Protein AF-A0A5F8HH20-F1 (afdb_monomer)

pLDDT: mean 70.99, std 17.21, range [34.59, 93.94]

Foldseek 3Di:
DDDDDDDDDDDDDDPPPPPDDPQPDDDDDVVLVVLLVVLCVVADCAEPCNVVSLVSSQVSSCVSVVHHHDSVNVVVVCVVVDVRVVVNVPDDDPDPPDDDPDDDDVVVVVVVVVLVVVCVVCVPPDDCVSCVVVVHHRPPDDDDDDDPPDD

Sequence (151 aa):
SPGSGAGGGGGSGPNELTPGPPEEVVVWSPEVEVCLFHAMLGHKPVGVNWHFHMICIRDKFSQNIGRQISSKVIWDHLSTMYDIQALHESEILPFPNSEKNFILPEEIIQEHINLLINAYQMPNKLGPGFFLSLGLIPNTGRDRLLYIKNH

Mean predicted aligned error: 19.06 Å

Solvent-accessible surface area (backbone atoms only — not comparable to full-atom values): 9985 Å² total; per-residue (Å²): 140,90,81,88,87,88,84,82,86,87,81,79,82,77,87,75,70,72,77,64,78,76,76,78,79,77,76,85,43,74,70,52,49,50,44,44,53,62,30,38,63,95,47,54,81,46,49,98,55,19,70,60,33,41,52,54,28,33,55,46,29,20,59,74,72,73,46,92,59,60,60,62,64,54,50,57,54,47,54,76,78,38,68,57,66,64,52,36,72,67,50,80,66,96,56,90,82,70,91,66,83,88,72,80,58,64,69,62,52,51,53,53,51,50,51,51,51,52,47,70,76,39,67,89,78,57,58,75,68,60,35,56,77,70,73,43,82,78,81,79,87,73,84,82,85,82,73,88,73,86,124

Secondary structure (DSSP, 8-state):
--------------------S--------HHHHHHHHHHHTT--SSSTTHHHHHHHHHHHHHHHHTS---HHHHHHHHHHHS-HHHHHHT---SS----------HHHHHHHHHHHHHHHH-TTTS-HHHHHHTTPPP-----S-------

Organism: Monodelphis domestica (NCBI:txid13616)

Radius of gyration: 28.43 Å; Cα contacts (8 Å, |Δi|>4): 57; chains: 1; bounding box: 74×50×67 Å

Structure (mmCIF, N/CA/C/O backbone):
data_AF-A0A5F8HH20-F1
#
_entry.id   AF-A0A5F8HH20-F1
#
loop_
_atom_site.group_PDB
_atom_site.id
_atom_site.type_symbol
_atom_site.label_atom_id
_atom_site.label_alt_id
_atom_site.label_comp_id
_atom_site.label_asym_id
_atom_site.label_entity_id
_atom_site.label_seq_id
_atom_site.pdbx_PDB_ins_code
_atom_site.Cartn_x
_atom_site.Cartn_y
_atom_site.Cartn_z
_atom_site.occupancy
_atom_site.B_iso_or_equiv
_atom_site.auth_seq_id
_atom_site.auth_comp_id
_atom_site.auth_asym_id
_atom_site.auth_atom_id
_atom_site.pdbx_PDB_model_num
ATOM 1 N N . SER A 1 1 ? 45.994 -29.743 47.362 1.00 40.72 1 SER A N 1
ATOM 2 C CA . SER A 1 1 ? 45.931 -30.330 46.009 1.00 40.72 1 SER A CA 1
ATOM 3 C C . SER A 1 1 ? 44.603 -31.044 45.797 1.00 40.72 1 SER A C 1
ATOM 5 O O . SER A 1 1 ? 44.004 -31.424 46.795 1.00 40.72 1 SER A O 1
ATOM 7 N N . PRO A 1 2 ? 44.113 -31.112 44.546 1.00 56.09 2 PRO A N 1
ATOM 8 C CA . PRO A 1 2 ? 42.708 -30.896 44.180 1.00 56.09 2 PRO A CA 1
ATOM 9 C C . PRO A 1 2 ? 41.971 -32.171 43.727 1.00 56.09 2 PRO A C 1
ATOM 11 O O . PRO A 1 2 ? 42.576 -33.228 43.588 1.00 56.09 2 PRO A O 1
ATOM 14 N N . GLY A 1 3 ? 40.680 -32.027 43.423 1.00 37.06 3 GLY A N 1
ATOM 15 C CA . GLY A 1 3 ? 39.885 -32.963 42.616 1.00 37.06 3 GLY A CA 1
ATOM 16 C C . GLY A 1 3 ? 38.408 -32.565 42.686 1.00 37.06 3 GLY A C 1
ATOM 17 O O . GLY A 1 3 ? 37.740 -32.897 43.652 1.00 37.06 3 GLY A O 1
ATOM 18 N N . SER A 1 4 ? 37.921 -31.630 41.867 1.00 49.84 4 SER A N 1
ATOM 19 C CA . SER A 1 4 ? 37.478 -31.820 40.473 1.00 49.84 4 SER A CA 1
ATOM 20 C C . SER A 1 4 ? 36.507 -32.990 40.299 1.00 49.84 4 SER A C 1
ATOM 22 O O . SER A 1 4 ? 36.919 -34.138 40.190 1.00 49.84 4 SER A O 1
ATOM 24 N N . GLY A 1 5 ? 35.221 -32.657 40.191 1.00 38.06 5 GLY A N 1
ATOM 25 C CA . GLY A 1 5 ? 34.171 -33.520 39.662 1.00 38.06 5 GLY A CA 1
ATOM 26 C C . GLY A 1 5 ? 33.155 -32.646 38.934 1.00 38.06 5 GLY A C 1
ATOM 27 O O . GLY A 1 5 ? 32.319 -32.014 39.569 1.00 38.06 5 GLY A O 1
ATOM 28 N N . ALA A 1 6 ? 33.299 -32.554 37.612 1.00 46.94 6 ALA A N 1
ATOM 29 C CA . ALA A 1 6 ? 32.404 -31.841 36.711 1.00 46.94 6 ALA A CA 1
ATOM 30 C C . ALA A 1 6 ? 31.479 -32.834 35.990 1.00 46.94 6 ALA A C 1
ATOM 32 O O . ALA A 1 6 ? 31.921 -33.896 35.558 1.00 46.94 6 ALA A O 1
ATOM 33 N N . GLY A 1 7 ? 30.219 -32.441 35.823 1.00 37.06 7 GLY A N 1
ATOM 34 C CA . GLY A 1 7 ? 29.199 -33.056 34.967 1.00 37.06 7 GLY A CA 1
AT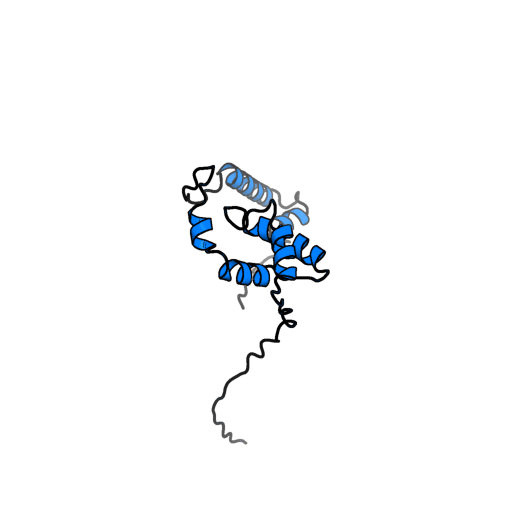OM 35 C C . GLY A 1 7 ? 27.879 -32.325 35.232 1.00 37.06 7 GLY A C 1
ATOM 36 O O . GLY A 1 7 ? 27.582 -32.046 36.385 1.00 37.06 7 GLY A O 1
ATOM 37 N N . GLY A 1 8 ? 27.055 -31.899 34.280 1.00 36.94 8 GLY A N 1
ATOM 38 C CA . GLY A 1 8 ? 26.988 -32.080 32.834 1.00 36.94 8 GLY A CA 1
ATOM 39 C C . GLY A 1 8 ? 25.498 -32.034 32.447 1.00 36.94 8 GLY A C 1
ATOM 40 O O . GLY A 1 8 ? 24.700 -32.702 33.095 1.00 36.94 8 GLY A O 1
ATOM 41 N N . GLY A 1 9 ? 25.138 -31.269 31.408 1.00 34.59 9 GLY A N 1
ATOM 42 C CA . GLY A 1 9 ? 23.774 -31.160 30.848 1.00 34.59 9 GLY A CA 1
ATOM 43 C C . GLY A 1 9 ? 22.951 -30.037 31.493 1.00 34.59 9 GLY A C 1
ATOM 44 O O . GLY A 1 9 ? 22.880 -29.942 32.706 1.00 3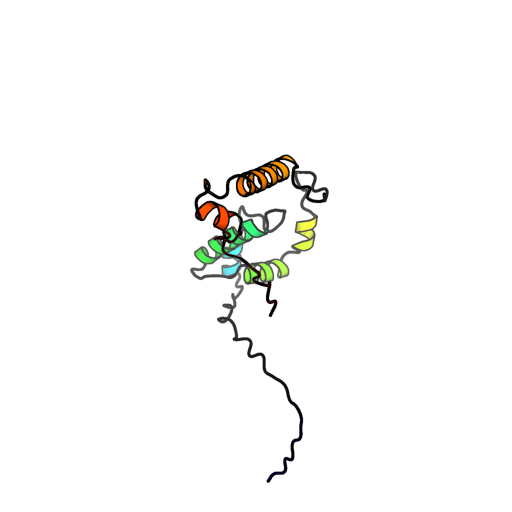4.59 9 GLY A O 1
ATOM 45 N N . GLY A 1 10 ? 22.346 -29.096 30.775 1.00 41.03 10 GLY A N 1
ATOM 46 C CA . GLY A 1 10 ? 21.766 -29.153 29.437 1.00 41.03 10 GLY A CA 1
ATOM 47 C C . GLY A 1 10 ? 20.310 -28.705 29.583 1.00 41.03 10 GLY A C 1
ATOM 48 O O . GLY A 1 10 ? 19.562 -29.325 30.329 1.00 41.03 10 GLY A O 1
ATOM 49 N N . GLY A 1 11 ? 19.915 -27.617 28.926 1.00 36.44 11 GLY A N 1
ATOM 50 C CA . GLY A 1 11 ? 18.534 -27.143 28.987 1.00 36.44 11 GLY A CA 1
ATOM 51 C C . GLY A 1 11 ? 18.391 -25.688 28.574 1.00 36.44 11 GLY A C 1
ATOM 52 O O . GLY A 1 11 ? 18.552 -24.806 29.402 1.00 36.44 11 GLY A O 1
ATOM 53 N N . SER A 1 12 ? 18.118 -25.507 27.283 1.00 45.94 12 SER A N 1
ATOM 54 C CA . SER A 1 12 ? 17.034 -24.678 26.740 1.00 45.94 12 SER A CA 1
ATOM 55 C C . SER A 1 12 ? 16.902 -23.223 27.206 1.00 45.94 12 SER A C 1
ATOM 57 O O . SER A 1 12 ? 16.750 -22.930 28.383 1.00 45.94 12 SER A O 1
ATOM 59 N N . GLY A 1 13 ? 16.878 -22.316 26.225 1.00 47.06 13 GLY A N 1
ATOM 60 C CA . GLY A 1 13 ? 16.694 -20.878 26.415 1.00 47.06 13 GLY A CA 1
ATOM 61 C C . GLY A 1 13 ? 15.404 -20.456 27.132 1.00 47.06 13 GLY A C 1
ATOM 62 O O . GLY A 1 13 ? 14.566 -21.267 27.523 1.00 47.06 13 GLY A O 1
ATOM 63 N N . PRO A 1 14 ? 15.205 -19.138 27.194 1.00 51.69 14 PRO A N 1
ATOM 64 C CA . PRO A 1 14 ? 14.384 -18.573 26.136 1.00 51.69 14 PRO A CA 1
ATOM 65 C C . PRO A 1 14 ? 15.121 -17.441 25.421 1.00 51.69 14 PRO A C 1
ATOM 67 O O . PRO A 1 14 ? 15.674 -16.539 26.044 1.00 51.69 14 PRO A O 1
ATOM 70 N N . ASN A 1 15 ? 15.074 -17.463 24.087 1.00 52.56 15 ASN A N 1
ATOM 71 C CA . ASN A 1 15 ? 15.009 -16.212 23.344 1.00 52.56 15 ASN A CA 1
ATOM 72 C C . ASN A 1 15 ? 13.724 -15.523 23.809 1.00 52.56 15 ASN A C 1
ATOM 74 O O . ASN A 1 15 ? 12.644 -15.788 23.282 1.00 52.56 15 ASN A O 1
ATOM 78 N N . GLU A 1 16 ? 13.836 -14.691 24.838 1.00 46.19 16 GLU A N 1
ATOM 79 C CA . GLU A 1 16 ? 12.832 -13.694 25.163 1.00 46.19 16 GLU A CA 1
ATOM 80 C C . GLU A 1 16 ? 12.912 -12.646 24.051 1.00 46.19 16 GLU A C 1
ATOM 82 O O . GLU A 1 16 ? 13.601 -11.633 24.139 1.00 46.19 16 GLU A O 1
ATOM 87 N N . LEU A 1 17 ? 12.267 -12.974 22.927 1.00 53.56 17 LEU A N 1
ATOM 88 C CA . LEU A 1 17 ? 11.790 -11.983 21.982 1.00 53.56 17 LEU A CA 1
ATOM 89 C C . LEU A 1 17 ? 10.876 -11.089 22.804 1.00 53.56 17 LEU A C 1
ATOM 91 O O . LEU A 1 17 ? 9.749 -11.468 23.128 1.00 53.56 17 LEU A O 1
ATOM 95 N N . THR A 1 18 ? 11.407 -9.935 23.192 1.00 45.09 18 THR A N 1
ATOM 96 C CA . THR A 1 18 ? 10.626 -8.806 23.668 1.00 45.09 18 THR A CA 1
ATOM 97 C C . THR A 1 18 ? 9.373 -8.730 22.801 1.00 45.09 18 THR A C 1
ATOM 99 O O . THR A 1 18 ? 9.502 -8.611 21.576 1.00 45.09 18 THR A O 1
ATOM 102 N N . PRO A 1 19 ? 8.162 -8.835 23.380 1.00 52.94 19 PRO A N 1
ATOM 103 C CA . PRO A 1 19 ? 6.966 -8.524 22.631 1.00 52.94 19 PRO A CA 1
ATOM 104 C C . PRO A 1 19 ? 7.168 -7.083 22.186 1.00 52.94 19 PRO A C 1
ATOM 106 O O . PRO A 1 19 ? 7.331 -6.187 23.021 1.00 52.94 19 PRO A O 1
ATOM 109 N N . GLY A 1 20 ? 7.249 -6.865 20.874 1.00 49.31 20 GLY A N 1
ATOM 110 C CA . GLY A 1 20 ? 7.148 -5.519 20.336 1.00 49.31 20 GLY A CA 1
ATOM 111 C C . GLY A 1 20 ? 5.922 -4.835 20.951 1.00 49.31 20 GLY A C 1
ATOM 112 O O . GLY A 1 20 ? 5.003 -5.533 21.401 1.00 49.31 20 GLY A O 1
ATOM 113 N N . PRO A 1 21 ? 5.903 -3.491 21.022 1.00 59.25 21 PRO A N 1
ATOM 114 C CA . PRO A 1 21 ? 4.731 -2.769 21.506 1.00 59.25 21 PRO A CA 1
ATOM 115 C C . PRO A 1 21 ? 3.482 -3.383 20.864 1.00 59.25 21 PRO A C 1
ATOM 117 O O . PRO A 1 21 ? 3.551 -3.703 19.673 1.00 59.25 21 PRO A O 1
ATOM 120 N N . PRO A 1 22 ? 2.411 -3.633 21.643 1.00 54.00 22 PRO A N 1
ATOM 121 C CA . PRO A 1 22 ? 1.258 -4.381 21.165 1.00 54.00 22 PRO A CA 1
ATOM 122 C C . PRO A 1 22 ? 0.827 -3.762 19.840 1.00 54.00 22 PRO A C 1
ATOM 124 O O . PRO A 1 22 ? 0.458 -2.588 19.818 1.00 54.00 22 PRO A O 1
ATOM 127 N N . GLU A 1 23 ? 0.971 -4.512 18.738 1.00 54.97 23 GLU A N 1
ATOM 128 C CA . GLU A 1 23 ? 0.428 -4.098 17.446 1.00 54.97 23 GLU A CA 1
ATOM 129 C C . GLU A 1 23 ? -1.038 -3.781 17.728 1.00 54.97 23 GLU A C 1
ATOM 131 O O . GLU A 1 23 ? -1.794 -4.667 18.132 1.00 54.97 23 GLU A O 1
ATOM 136 N N . GLU A 1 24 ? -1.403 -2.498 17.652 1.00 62.75 24 GLU A N 1
ATOM 137 C CA . GLU A 1 24 ? -2.755 -2.077 17.980 1.00 62.75 24 GLU A CA 1
ATOM 138 C C . GLU A 1 24 ? -3.703 -2.817 17.047 1.00 62.75 24 GLU A C 1
ATOM 140 O O . GLU A 1 24 ? -3.738 -2.579 15.837 1.00 62.75 24 GLU A O 1
ATOM 145 N N . VAL A 1 25 ? -4.460 -3.744 17.625 1.00 72.56 25 VAL A N 1
ATOM 146 C CA . VAL A 1 25 ? -5.414 -4.546 16.879 1.00 72.56 25 VAL A CA 1
ATOM 147 C C . VAL A 1 25 ? -6.480 -3.594 16.351 1.00 72.56 25 VAL A C 1
ATOM 149 O O . VAL A 1 25 ? -7.214 -2.947 17.104 1.00 72.56 25 VAL A O 1
ATOM 152 N N . VAL A 1 26 ? -6.536 -3.454 15.031 1.00 83.81 26 VAL A N 1
ATOM 153 C CA . VAL A 1 26 ? -7.581 -2.683 14.366 1.00 83.81 26 VAL A CA 1
ATOM 154 C C . VAL A 1 26 ? -8.845 -3.530 14.359 1.00 83.81 26 VAL A C 1
ATOM 156 O O . VAL A 1 26 ? -8.884 -4.591 13.743 1.00 83.81 26 VAL A O 1
ATOM 159 N N . VAL A 1 27 ? -9.884 -3.069 15.058 1.00 87.88 27 VAL A N 1
ATOM 160 C CA . VAL A 1 27 ? -11.224 -3.649 14.935 1.00 87.88 27 VAL A CA 1
ATOM 161 C C . VAL A 1 27 ? -11.814 -3.165 13.614 1.00 87.88 27 VAL A C 1
ATOM 163 O O . VAL A 1 27 ? -12.105 -1.979 13.462 1.00 87.88 27 VAL A O 1
ATOM 166 N N . TRP A 1 28 ? -11.960 -4.078 12.658 1.00 89.31 28 TRP A N 1
ATOM 167 C CA . TRP A 1 28 ? -12.554 -3.808 11.351 1.00 89.31 28 TRP A CA 1
ATOM 168 C C . TRP A 1 28 ? -14.077 -3.781 11.461 1.00 89.31 28 TRP A C 1
ATOM 170 O O . TRP A 1 28 ? -14.756 -4.777 11.225 1.00 89.31 28 TRP A O 1
ATOM 180 N N . SER A 1 29 ? -14.610 -2.645 11.910 1.00 90.31 29 SER A N 1
ATOM 181 C CA . SER A 1 29 ? -16.037 -2.352 11.791 1.00 90.31 29 SER A CA 1
ATOM 182 C C . SER A 1 29 ? -16.327 -1.729 10.419 1.00 90.31 29 SER A C 1
ATOM 184 O O . SER A 1 29 ? -15.423 -1.129 9.826 1.00 90.31 29 SER A O 1
ATOM 186 N N . PRO A 1 30 ? -17.571 -1.802 9.917 1.00 91.31 30 PRO A N 1
ATOM 187 C CA . PRO A 1 30 ? -17.937 -1.188 8.641 1.00 91.31 30 PRO A CA 1
ATOM 188 C C . PRO A 1 30 ? -17.559 0.299 8.557 1.00 91.31 30 PRO A C 1
ATOM 190 O O . PRO A 1 30 ? -17.156 0.790 7.509 1.00 91.31 30 PRO A O 1
ATOM 193 N N . GLU A 1 31 ? -17.621 1.029 9.671 1.00 91.88 31 GLU A N 1
ATOM 194 C CA . GLU A 1 31 ? -17.234 2.441 9.741 1.00 91.88 31 GLU A CA 1
ATOM 195 C C . GLU A 1 31 ? -15.726 2.638 9.515 1.00 91.88 31 GLU A C 1
ATOM 197 O O . GLU A 1 31 ? -15.308 3.576 8.833 1.00 91.88 31 GLU A O 1
ATOM 202 N N . VAL A 1 32 ? -14.900 1.737 10.053 1.00 91.50 32 VAL A N 1
ATOM 203 C CA . VAL A 1 32 ? -13.444 1.745 9.856 1.00 91.50 32 VAL A CA 1
ATOM 204 C C . VAL A 1 32 ? -13.096 1.359 8.419 1.00 91.50 32 VAL A C 1
ATOM 206 O O . VAL A 1 32 ? -12.237 1.994 7.805 1.00 91.50 32 VAL A O 1
ATOM 209 N N . GLU A 1 33 ? -13.792 0.378 7.846 1.00 92.56 33 GLU A N 1
ATOM 210 C CA . GLU A 1 33 ? -13.631 -0.005 6.440 1.00 92.56 33 GLU A CA 1
ATOM 211 C C . GLU A 1 33 ? -14.000 1.145 5.495 1.00 92.56 33 GLU A C 1
ATOM 213 O O . GLU A 1 33 ? -13.277 1.415 4.538 1.00 92.56 33 GLU A O 1
ATOM 218 N N . VAL A 1 34 ? -15.052 1.915 5.795 1.00 93.25 34 VAL A N 1
ATOM 219 C CA . VAL A 1 34 ? -15.402 3.125 5.028 1.00 93.25 34 VAL A CA 1
ATOM 220 C C . VAL A 1 34 ? -14.264 4.152 5.044 1.00 93.25 34 VAL A C 1
ATOM 222 O O . VAL A 1 34 ? -13.961 4.749 4.003 1.00 93.25 34 VAL A O 1
ATOM 225 N N . CYS A 1 35 ? -13.600 4.343 6.187 1.00 92.94 35 CYS A N 1
ATOM 226 C CA . CYS A 1 35 ? -12.415 5.200 6.287 1.00 92.94 35 CYS A CA 1
ATOM 227 C C . CYS A 1 35 ? -11.237 4.661 5.464 1.00 92.94 35 CYS A C 1
ATOM 229 O O . CYS A 1 35 ? -10.508 5.455 4.857 1.00 92.94 35 CYS A O 1
ATOM 231 N N . LEU A 1 36 ? -11.060 3.336 5.416 1.00 91.50 36 LEU A N 1
ATOM 232 C CA . LEU A 1 36 ? -10.045 2.680 4.591 1.00 91.50 36 LEU A CA 1
ATOM 233 C C . LEU A 1 36 ? -10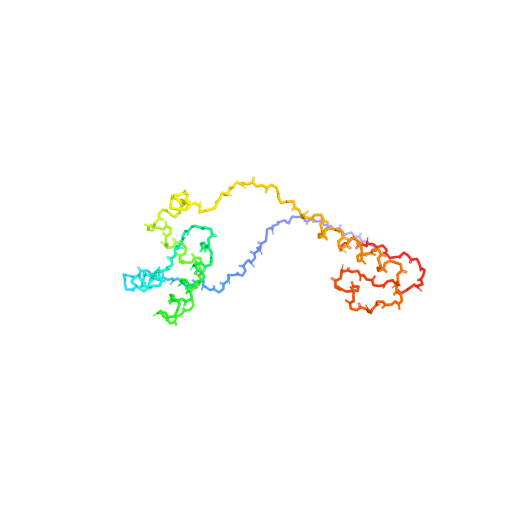.343 2.870 3.100 1.00 91.50 36 LEU A C 1
ATOM 235 O O . LEU A 1 36 ? -9.468 3.309 2.358 1.00 91.50 36 LEU A O 1
ATOM 239 N N . PHE A 1 37 ? -11.576 2.634 2.654 1.00 90.75 37 PHE A N 1
ATOM 240 C CA . PHE A 1 37 ? -11.948 2.804 1.250 1.00 90.75 37 PHE A CA 1
ATOM 241 C C . PHE A 1 37 ? -11.807 4.256 0.796 1.00 90.75 37 PHE A C 1
ATOM 243 O O . PHE A 1 37 ? -11.266 4.506 -0.279 1.00 90.75 37 PHE A O 1
ATOM 250 N N . HIS A 1 38 ? -12.163 5.228 1.642 1.00 92.12 38 HIS A N 1
ATOM 251 C CA . HIS A 1 38 ? -11.869 6.642 1.387 1.00 92.12 38 HIS A CA 1
ATOM 252 C C . HIS A 1 38 ? -10.368 6.928 1.252 1.00 92.12 38 HIS A C 1
ATOM 254 O O . HIS A 1 38 ? -9.954 7.767 0.440 1.00 92.12 38 HIS A O 1
ATOM 260 N N . ALA A 1 39 ? -9.539 6.250 2.047 1.00 91.94 39 ALA A N 1
ATOM 261 C CA . ALA A 1 39 ? -8.091 6.359 1.946 1.00 91.94 39 ALA A CA 1
ATOM 262 C C . ALA A 1 39 ? -7.550 5.715 0.659 1.00 91.94 39 ALA A C 1
ATOM 264 O O . ALA A 1 39 ? -6.576 6.219 0.114 1.00 91.94 39 ALA A O 1
ATOM 265 N N . MET A 1 40 ? -8.207 4.678 0.135 1.00 90.56 40 MET A N 1
ATOM 266 C CA . MET A 1 40 ? -7.833 3.989 -1.106 1.00 90.56 40 MET A CA 1
ATOM 267 C C . MET A 1 40 ? -8.284 4.704 -2.384 1.00 90.56 40 MET A C 1
ATOM 269 O O . MET A 1 40 ? -7.732 4.435 -3.449 1.00 90.56 40 MET A O 1
ATOM 273 N N . LEU A 1 41 ? -9.252 5.625 -2.318 1.00 87.25 41 LEU A N 1
ATOM 274 C CA . LEU A 1 41 ? -9.688 6.385 -3.494 1.00 87.25 41 LEU A CA 1
ATOM 275 C C . LEU A 1 41 ? -8.504 7.120 -4.143 1.00 87.25 41 LEU A C 1
ATOM 277 O O . LEU A 1 41 ? -7.880 7.983 -3.52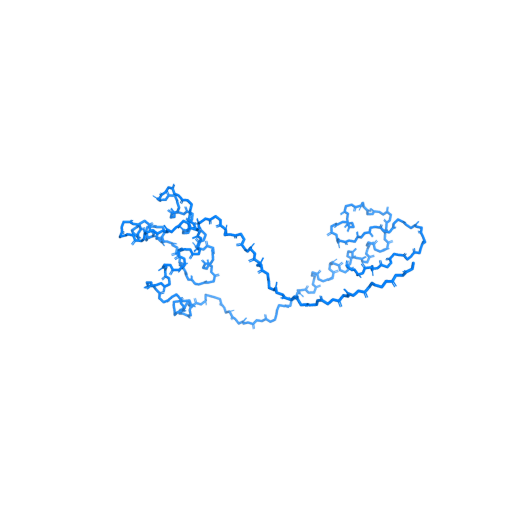3 1.00 87.25 41 LEU A O 1
ATOM 281 N N . GLY A 1 42 ? -8.217 6.779 -5.403 1.00 81.50 42 GLY A N 1
ATOM 282 C CA . GLY A 1 42 ? -7.108 7.345 -6.180 1.00 81.50 42 GLY A CA 1
ATOM 283 C C . GLY A 1 42 ? -5.748 6.668 -5.963 1.00 81.50 42 GLY A C 1
ATOM 284 O O . GLY A 1 42 ? -4.778 7.057 -6.610 1.00 81.50 42 GLY A O 1
ATOM 285 N N . HIS A 1 43 ? -5.664 5.647 -5.106 1.00 85.38 43 HIS A N 1
ATOM 286 C CA . HIS A 1 43 ? -4.463 4.841 -4.899 1.00 85.38 43 HIS A CA 1
ATOM 287 C C . HIS A 1 43 ? -4.684 3.421 -5.409 1.00 85.38 43 HIS A C 1
ATOM 289 O O . HIS A 1 43 ? -5.717 2.807 -5.150 1.00 85.38 43 HIS A O 1
ATOM 295 N N . LYS A 1 44 ? -3.696 2.878 -6.122 1.00 79.25 44 LYS A N 1
ATOM 296 C CA . LYS A 1 44 ? -3.755 1.503 -6.611 1.00 79.25 44 LYS A CA 1
ATOM 297 C C . LYS A 1 44 ? -2.964 0.610 -5.647 1.00 79.25 44 LYS A C 1
ATOM 299 O O . LYS A 1 44 ? -1.743 0.736 -5.597 1.00 79.25 44 LYS A O 1
ATOM 304 N N . PRO A 1 45 ? -3.610 -0.273 -4.864 1.00 68.56 45 PRO A N 1
ATOM 305 C CA . PRO A 1 45 ? -2.916 -1.168 -3.932 1.00 68.56 45 PRO A CA 1
ATOM 306 C C . PRO A 1 45 ? -2.158 -2.306 -4.644 1.00 68.56 45 PRO A C 1
ATOM 308 O O . PRO A 1 45 ? -1.681 -3.223 -3.991 1.00 68.56 45 PRO A O 1
ATOM 311 N N . VAL A 1 46 ? -2.042 -2.267 -5.973 1.00 74.81 46 VAL A N 1
ATOM 312 C CA . VAL A 1 46 ? -1.368 -3.269 -6.806 1.00 74.81 46 VAL A CA 1
ATOM 313 C C . VAL A 1 46 ? -0.534 -2.585 -7.893 1.00 74.81 46 VAL A C 1
ATOM 315 O O . VAL A 1 46 ? -0.633 -1.368 -8.074 1.00 74.81 46 VAL A O 1
ATOM 318 N N . GLY A 1 47 ? 0.332 -3.357 -8.554 1.00 74.81 47 GLY A N 1
ATOM 319 C CA . GLY A 1 47 ? 1.255 -2.870 -9.585 1.00 74.81 47 GLY A CA 1
ATOM 320 C C . GLY A 1 47 ? 2.661 -2.577 -9.089 1.00 74.81 47 GLY A C 1
ATOM 321 O O . GLY A 1 47 ? 2.983 -2.792 -7.929 1.00 74.81 47 GLY A O 1
ATOM 322 N N . VAL A 1 48 ? 3.520 -2.049 -9.962 1.00 72.56 48 VAL A N 1
ATOM 323 C CA . VAL A 1 48 ? 4.948 -1.788 -9.661 1.00 72.56 48 VAL A CA 1
ATOM 324 C C . VAL A 1 48 ? 5.180 -0.852 -8.474 1.00 72.56 48 VAL A C 1
ATOM 326 O O . VAL A 1 48 ? 6.185 -0.969 -7.782 1.00 72.56 48 VAL A O 1
ATOM 329 N N . ASN A 1 49 ? 4.234 0.049 -8.203 1.00 81.94 49 ASN A N 1
ATOM 330 C CA . ASN A 1 49 ? 4.348 1.069 -7.159 1.00 81.94 49 ASN A CA 1
ATOM 331 C C . ASN A 1 49 ? 3.519 0.739 -5.908 1.00 81.94 49 ASN A C 1
ATOM 333 O O . ASN A 1 49 ? 3.249 1.623 -5.093 1.00 81.94 49 ASN A O 1
ATOM 337 N N . TRP A 1 50 ? 3.105 -0.518 -5.744 1.00 81.94 50 TRP A N 1
ATOM 338 C CA . TRP A 1 50 ? 2.187 -0.950 -4.689 1.00 81.94 50 TRP A CA 1
ATOM 339 C C . TRP A 1 50 ? 2.673 -0.604 -3.270 1.00 81.94 50 TRP A C 1
ATOM 341 O O . TRP A 1 50 ? 1.889 -0.143 -2.440 1.00 81.94 50 TRP A O 1
ATOM 351 N N . HIS A 1 51 ? 3.979 -0.715 -3.005 1.00 86.94 51 HIS A N 1
ATOM 352 C CA . HIS A 1 51 ? 4.570 -0.301 -1.729 1.00 86.94 51 HIS A CA 1
ATOM 353 C C . HIS A 1 51 ? 4.426 1.205 -1.464 1.00 86.94 51 HIS A C 1
ATOM 355 O O . HIS A 1 51 ? 4.093 1.603 -0.348 1.00 86.94 51 HIS A O 1
ATOM 361 N N . PHE A 1 52 ? 4.633 2.047 -2.482 1.00 87.69 52 PHE A N 1
ATOM 362 C CA . PHE A 1 52 ? 4.487 3.500 -2.354 1.00 87.69 52 PHE A CA 1
ATOM 363 C C . PHE A 1 52 ? 3.030 3.895 -2.143 1.00 87.69 52 PHE A C 1
ATOM 365 O O . PHE A 1 52 ? 2.724 4.699 -1.264 1.00 87.69 52 PHE A O 1
ATOM 372 N N . HIS A 1 53 ? 2.116 3.280 -2.894 1.00 89.94 53 HIS A N 1
ATOM 373 C CA . HIS A 1 53 ? 0.690 3.500 -2.697 1.00 89.94 53 HIS A CA 1
ATOM 374 C C . HIS A 1 53 ? 0.231 3.068 -1.307 1.00 89.94 53 HIS A C 1
ATOM 376 O O . HIS A 1 53 ? -0.550 3.787 -0.691 1.00 89.94 53 HIS A O 1
ATOM 382 N N . MET A 1 54 ? 0.766 1.974 -0.763 1.00 91.12 54 MET A N 1
ATOM 383 C CA . MET A 1 54 ? 0.456 1.568 0.605 1.00 91.12 54 MET A CA 1
ATOM 384 C C . MET A 1 54 ? 0.931 2.576 1.652 1.00 91.12 54 MET A C 1
ATOM 386 O O . MET A 1 54 ? 0.229 2.805 2.633 1.00 91.12 54 MET A O 1
ATOM 390 N N . ILE A 1 55 ? 2.090 3.209 1.459 1.00 91.69 55 ILE A N 1
ATOM 391 C CA . ILE A 1 55 ? 2.542 4.284 2.353 1.00 91.69 55 ILE A CA 1
ATOM 392 C C . ILE A 1 55 ? 1.518 5.428 2.346 1.00 91.69 55 ILE A C 1
ATOM 394 O O . ILE A 1 55 ? 1.071 5.850 3.411 1.00 91.69 55 ILE A O 1
ATOM 398 N N . CYS A 1 56 ? 1.062 5.859 1.165 1.00 91.25 56 CYS A N 1
ATOM 399 C CA . CYS A 1 56 ? 0.043 6.906 1.054 1.00 91.25 56 CYS A CA 1
ATOM 400 C C . CYS A 1 56 ? -1.298 6.506 1.692 1.00 91.25 56 CYS A C 1
ATOM 402 O O . CYS A 1 56 ? -1.895 7.303 2.417 1.00 91.25 56 CYS A O 1
ATOM 404 N N . ILE A 1 57 ? -1.763 5.276 1.445 1.00 92.12 57 ILE A N 1
ATOM 405 C CA . ILE A 1 57 ? -3.014 4.751 2.010 1.00 92.12 57 ILE A CA 1
ATOM 406 C C . ILE A 1 57 ? -2.916 4.705 3.535 1.00 92.12 57 ILE A C 1
ATOM 408 O O . ILE A 1 57 ? -3.812 5.207 4.207 1.00 92.12 57 ILE A O 1
ATOM 412 N N . ARG A 1 58 ? -1.822 4.163 4.087 1.00 93.62 58 ARG A N 1
ATOM 413 C CA . ARG A 1 58 ? -1.578 4.104 5.535 1.00 93.62 58 ARG A CA 1
ATOM 414 C C . ARG A 1 58 ? -1.622 5.485 6.167 1.00 93.62 58 ARG A C 1
ATOM 416 O O . ARG A 1 58 ? -2.272 5.650 7.198 1.00 93.62 58 ARG A O 1
ATOM 423 N N . ASP A 1 59 ? -0.937 6.458 5.576 1.00 93.44 59 ASP A N 1
ATOM 424 C CA . ASP A 1 59 ? -0.837 7.798 6.150 1.00 93.44 59 ASP A CA 1
ATOM 425 C C . ASP A 1 59 ? -2.205 8.491 6.147 1.00 93.44 59 ASP A C 1
ATOM 427 O O . ASP A 1 59 ? -2.611 9.068 7.156 1.00 93.44 59 ASP A O 1
ATOM 431 N N . LYS A 1 60 ? -2.960 8.367 5.049 1.00 93.69 60 LYS A N 1
ATOM 432 C CA . LYS A 1 60 ? -4.317 8.917 4.934 1.00 93.69 60 LYS A CA 1
ATOM 433 C C . LYS A 1 60 ? -5.307 8.201 5.857 1.00 93.69 60 LYS A C 1
ATOM 435 O O . LYS A 1 60 ? -6.118 8.844 6.516 1.00 93.69 60 LYS A O 1
ATOM 440 N N . PHE A 1 61 ? -5.218 6.878 5.955 1.00 93.94 61 PHE A N 1
ATOM 441 C CA . PHE A 1 61 ? -6.050 6.083 6.853 1.00 93.94 61 PHE A CA 1
ATOM 442 C C . PHE A 1 61 ? -5.779 6.420 8.322 1.00 93.94 61 PHE A C 1
ATOM 444 O O . PHE A 1 61 ? -6.725 6.681 9.059 1.00 93.94 61 PHE A O 1
ATOM 451 N N . SER A 1 62 ? -4.506 6.513 8.720 1.00 92.31 62 SER A N 1
ATOM 452 C CA . SER A 1 62 ? -4.096 6.891 10.080 1.00 92.31 62 SER A CA 1
ATOM 453 C C . SER A 1 62 ? -4.618 8.278 10.473 1.00 92.31 62 SER A C 1
ATOM 455 O O . SER A 1 62 ? -5.054 8.482 11.605 1.00 92.31 62 SER A O 1
ATOM 457 N N . GLN A 1 63 ? -4.645 9.224 9.525 1.00 91.69 63 GLN A N 1
ATOM 458 C CA . GLN A 1 63 ? -5.249 10.545 9.730 1.00 91.69 63 GLN A CA 1
ATOM 459 C C . GLN A 1 63 ? -6.766 10.464 9.933 1.00 91.69 63 GLN A C 1
ATOM 461 O O . GLN A 1 63 ? -7.282 11.078 10.863 1.00 91.69 63 GLN A O 1
ATOM 466 N N . ASN A 1 64 ? -7.474 9.683 9.111 1.00 91.12 64 ASN A N 1
ATOM 467 C CA . ASN A 1 64 ? -8.935 9.562 9.177 1.00 91.12 64 ASN A CA 1
ATOM 468 C C . ASN A 1 64 ? -9.428 8.995 10.515 1.00 91.12 64 ASN A C 1
ATOM 470 O O . ASN A 1 64 ? -10.475 9.403 11.009 1.00 91.12 64 ASN A O 1
ATOM 474 N N . ILE A 1 65 ? -8.684 8.055 11.100 1.00 87.44 65 ILE A N 1
ATOM 475 C CA . ILE A 1 65 ? -9.049 7.414 12.371 1.00 87.44 65 ILE A CA 1
ATOM 476 C C . ILE A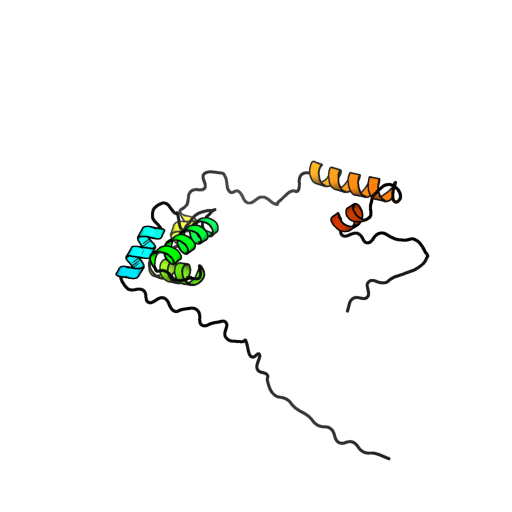 1 65 ? -8.366 8.050 13.592 1.00 87.44 65 ILE A C 1
ATOM 478 O O . ILE A 1 65 ? -8.641 7.651 14.720 1.00 87.44 65 ILE A O 1
ATOM 482 N N . GLY A 1 66 ? -7.458 9.009 13.377 1.00 87.25 66 GLY A N 1
ATOM 483 C CA . GLY A 1 66 ? -6.746 9.722 14.440 1.00 87.25 66 GLY A CA 1
ATOM 484 C C . GLY A 1 66 ? -5.730 8.882 15.225 1.00 87.25 66 GLY A C 1
ATOM 485 O O . GLY A 1 66 ? -5.383 9.254 16.344 1.00 87.25 66 GLY A O 1
ATOM 486 N N . ARG A 1 67 ? -5.245 7.763 14.672 1.00 88.62 67 ARG A N 1
ATOM 487 C CA . ARG A 1 67 ? -4.228 6.901 15.302 1.00 88.62 67 ARG A CA 1
ATOM 488 C C . ARG A 1 67 ? -3.259 6.324 14.277 1.00 88.62 67 ARG A C 1
ATOM 490 O O . ARG A 1 67 ? -3.604 6.169 13.111 1.00 88.62 67 ARG A O 1
ATOM 497 N N . GLN A 1 68 ? -2.053 5.988 14.725 1.00 87.94 68 GLN A N 1
ATOM 498 C CA . GLN A 1 68 ? -1.028 5.393 13.869 1.00 87.94 68 GLN A CA 1
ATOM 499 C C . GLN A 1 68 ? -1.325 3.922 13.583 1.00 87.94 68 GLN A C 1
ATOM 501 O O . GLN A 1 68 ? -1.453 3.126 14.509 1.00 87.94 68 GLN A O 1
ATOM 506 N N . ILE A 1 69 ? -1.381 3.559 12.302 1.00 89.81 69 ILE A N 1
ATOM 507 C CA . ILE A 1 69 ? -1.598 2.180 11.849 1.00 89.81 69 ILE A CA 1
ATOM 508 C C . ILE A 1 69 ? -0.372 1.675 11.107 1.00 89.81 69 ILE A C 1
ATOM 510 O O . ILE A 1 69 ? 0.212 2.388 10.293 1.00 89.81 69 ILE A O 1
ATOM 514 N N . SER A 1 70 ? 0.014 0.422 11.346 1.00 90.06 70 SER A N 1
ATOM 515 C CA . SER A 1 70 ? 1.086 -0.208 10.578 1.00 90.06 70 SER A CA 1
ATOM 516 C C . SER A 1 70 ? 0.599 -0.598 9.176 1.00 90.06 70 SER A C 1
ATOM 518 O O . SER A 1 70 ? -0.534 -1.041 8.988 1.00 90.06 70 SER A O 1
ATOM 520 N N . SER A 1 71 ? 1.471 -0.487 8.166 1.00 89.62 71 SER A N 1
ATOM 521 C CA . SER A 1 71 ? 1.144 -0.929 6.798 1.00 89.62 71 SER A CA 1
ATOM 522 C C . SER A 1 71 ? 0.756 -2.412 6.745 1.00 89.62 71 SER A C 1
ATOM 524 O O . SER A 1 71 ? -0.038 -2.805 5.898 1.00 89.62 71 SER A O 1
ATOM 526 N N . LYS A 1 72 ? 1.310 -3.231 7.649 1.00 88.62 72 LYS A N 1
ATOM 527 C CA . LYS A 1 72 ? 1.064 -4.674 7.727 1.00 88.62 72 LYS A CA 1
ATOM 528 C C . LYS A 1 72 ? -0.399 -4.987 8.046 1.00 88.62 72 LYS A C 1
ATOM 530 O O . LYS A 1 72 ? -0.999 -5.788 7.351 1.00 88.62 72 LYS A O 1
ATOM 535 N N . VAL A 1 73 ? -0.999 -4.291 9.012 1.00 90.50 73 VAL A N 1
ATOM 536 C CA . VAL A 1 73 ? -2.408 -4.513 9.385 1.00 90.50 73 VAL A CA 1
ATOM 537 C C . VAL A 1 73 ? -3.358 -4.200 8.224 1.00 90.50 73 VAL A C 1
ATOM 539 O O . VAL A 1 73 ? -4.347 -4.902 8.022 1.00 90.50 73 VAL A O 1
ATOM 542 N N . ILE A 1 74 ? -3.041 -3.173 7.428 1.00 90.56 74 ILE A N 1
ATOM 543 C CA . ILE A 1 74 ? -3.812 -2.826 6.227 1.00 90.56 74 ILE A CA 1
ATOM 544 C C . ILE A 1 74 ? -3.645 -3.906 5.153 1.00 90.56 74 ILE A C 1
ATOM 546 O O . ILE A 1 74 ? -4.633 -4.312 4.549 1.00 90.56 74 ILE A O 1
ATOM 550 N N . TRP A 1 75 ? -2.421 -4.400 4.933 1.00 89.38 75 TRP A N 1
ATOM 551 C CA . TRP A 1 75 ? -2.167 -5.513 4.012 1.00 89.38 75 TRP A CA 1
ATOM 552 C C . TRP A 1 75 ? -2.929 -6.771 4.390 1.00 89.38 75 TRP A C 1
ATOM 554 O O . TRP A 1 75 ? -3.600 -7.349 3.537 1.00 89.38 75 TRP A O 1
ATOM 564 N N . ASP A 1 76 ? -2.844 -7.158 5.660 1.00 90.06 76 ASP A N 1
ATOM 565 C CA . ASP A 1 76 ? -3.482 -8.362 6.172 1.00 90.06 76 ASP A CA 1
ATOM 566 C C . ASP A 1 76 ? -4.991 -8.281 5.929 1.00 90.06 76 ASP A C 1
ATOM 568 O O . ASP A 1 76 ? -5.570 -9.200 5.359 1.00 90.06 76 ASP A O 1
ATOM 572 N N . HIS A 1 77 ? -5.624 -7.147 6.238 1.00 90.44 77 HIS A N 1
ATOM 573 C CA . HIS A 1 77 ? -7.056 -6.968 6.007 1.00 90.44 77 HIS A CA 1
ATOM 574 C C . HIS A 1 77 ? -7.444 -6.869 4.524 1.00 90.44 77 HIS A C 1
ATOM 576 O O . HIS A 1 77 ? -8.431 -7.464 4.103 1.00 90.44 77 HIS A O 1
ATOM 582 N N . LEU A 1 78 ? -6.668 -6.175 3.687 1.00 88.94 78 LEU A N 1
ATOM 583 C CA . LEU A 1 78 ? -6.948 -6.152 2.249 1.00 88.94 78 LEU A CA 1
ATOM 584 C C . LEU A 1 78 ? -6.820 -7.545 1.626 1.00 88.94 78 LEU A C 1
ATOM 586 O O . LEU A 1 78 ? -7.577 -7.856 0.714 1.00 88.94 78 LEU A O 1
ATOM 590 N N . SER A 1 79 ? -5.919 -8.386 2.140 1.00 86.75 79 SER A N 1
ATOM 591 C CA . SER A 1 79 ? -5.733 -9.761 1.670 1.00 86.75 79 SER A CA 1
ATOM 592 C C . SER A 1 79 ? -6.894 -10.697 2.024 1.00 86.75 79 SER A C 1
ATOM 594 O O . SER A 1 79 ? -7.078 -11.712 1.356 1.00 86.75 79 SER A O 1
ATOM 596 N N . THR A 1 80 ? -7.713 -10.361 3.033 1.00 87.12 80 THR A N 1
ATOM 597 C CA . THR A 1 80 ? -8.920 -11.141 3.358 1.00 87.12 80 THR A CA 1
ATOM 598 C C . THR A 1 80 ? -10.111 -10.795 2.466 1.00 87.12 80 THR A C 1
ATOM 600 O O . THR A 1 80 ? -11.003 -11.628 2.311 1.00 87.12 80 THR A O 1
ATOM 603 N N . MET A 1 81 ? -10.140 -9.591 1.881 1.00 81.19 81 MET A N 1
ATOM 604 C CA . MET A 1 81 ? -11.244 -9.115 1.033 1.00 81.19 81 MET A CA 1
ATOM 605 C C . MET A 1 81 ? -10.924 -9.129 -0.466 1.00 81.19 81 MET A C 1
ATOM 607 O O . MET A 1 81 ? -11.830 -9.284 -1.283 1.00 81.19 81 MET A O 1
ATOM 611 N N . TYR A 1 82 ? -9.654 -8.965 -0.835 1.00 81.38 82 TYR A N 1
ATOM 612 C CA . TYR A 1 82 ? -9.187 -8.914 -2.215 1.00 81.38 82 TYR A CA 1
ATOM 613 C C . TYR A 1 82 ? -8.129 -9.982 -2.466 1.00 81.38 82 TYR A C 1
ATOM 615 O O . TYR A 1 82 ? -7.184 -10.138 -1.693 1.00 81.38 82 TYR A O 1
ATOM 623 N N . ASP A 1 83 ? -8.228 -10.650 -3.613 1.00 79.69 83 ASP A N 1
ATOM 624 C CA . ASP A 1 83 ? -7.135 -11.467 -4.131 1.00 79.69 83 ASP A CA 1
ATOM 625 C C . ASP A 1 83 ? -6.057 -10.555 -4.737 1.00 79.69 83 ASP A C 1
ATOM 627 O O . ASP A 1 83 ? -6.051 -10.231 -5.928 1.00 79.69 83 ASP A O 1
ATOM 631 N N . ILE A 1 84 ? -5.171 -10.068 -3.867 1.00 72.44 84 ILE A N 1
ATOM 632 C CA . ILE A 1 84 ? -4.111 -9.119 -4.230 1.00 72.44 84 ILE A CA 1
ATOM 633 C C . ILE A 1 84 ? -3.103 -9.758 -5.190 1.00 72.44 84 ILE A C 1
ATOM 635 O O . ILE A 1 84 ? -2.554 -9.055 -6.034 1.00 72.44 84 ILE A O 1
ATOM 639 N N . GLN A 1 85 ? -2.890 -11.076 -5.100 1.00 69.50 85 GLN A N 1
ATOM 640 C CA . GLN A 1 85 ? -1.972 -11.804 -5.978 1.00 69.50 85 GLN A CA 1
ATOM 641 C C . GLN A 1 85 ? -2.512 -11.832 -7.408 1.00 69.50 85 GLN A C 1
ATOM 643 O O . GLN A 1 85 ? -1.832 -11.373 -8.326 1.00 69.50 85 GLN A O 1
ATOM 648 N N . ALA A 1 86 ? -3.772 -12.236 -7.588 1.00 69.81 86 ALA A N 1
ATOM 649 C CA . ALA A 1 86 ? -4.406 -12.227 -8.903 1.00 69.81 86 ALA A CA 1
ATOM 650 C C . ALA A 1 86 ? -4.478 -10.811 -9.504 1.00 69.81 86 ALA A C 1
ATOM 652 O O . ALA A 1 86 ? -4.240 -10.623 -10.699 1.00 69.81 86 ALA A O 1
ATOM 653 N N . LEU A 1 87 ? -4.758 -9.787 -8.684 1.00 68.00 87 LEU A N 1
ATOM 654 C CA . LEU A 1 87 ? -4.767 -8.398 -9.152 1.00 68.00 87 LEU A CA 1
ATOM 655 C C . LEU A 1 87 ? -3.369 -7.901 -9.551 1.00 68.00 87 LEU A C 1
ATOM 657 O O . LEU A 1 87 ? -3.255 -7.187 -10.548 1.00 68.00 87 LEU A O 1
ATOM 661 N N . HIS A 1 88 ? -2.324 -8.261 -8.798 1.00 68.19 88 HIS A N 1
ATOM 662 C CA . HIS A 1 88 ? -0.939 -7.894 -9.102 1.00 68.19 88 HIS A CA 1
ATOM 663 C C . HIS A 1 88 ? -0.470 -8.515 -10.424 1.00 68.19 88 HIS A C 1
ATOM 665 O O . HIS A 1 88 ? 0.126 -7.819 -11.242 1.00 68.19 88 HIS A O 1
ATOM 671 N N . GLU A 1 89 ? -0.802 -9.784 -10.668 1.00 63.97 89 GLU A N 1
ATOM 672 C CA . GLU A 1 89 ? -0.481 -10.486 -11.919 1.00 63.97 89 GLU A CA 1
ATOM 673 C C . GLU A 1 89 ? -1.280 -9.967 -13.124 1.00 63.97 89 GLU A C 1
ATOM 675 O O . GLU A 1 89 ? -0.782 -9.962 -14.248 1.00 63.97 89 GLU A O 1
ATOM 680 N N . SER A 1 90 ? -2.510 -9.490 -12.903 1.00 59.41 90 SER A N 1
ATOM 681 C CA . SER A 1 90 ? -3.362 -8.930 -13.963 1.00 59.41 90 SER A CA 1
ATOM 682 C C . SER A 1 90 ? -2.922 -7.544 -14.452 1.00 59.41 90 SER A C 1
ATOM 684 O O . SER A 1 90 ? -3.455 -7.028 -15.441 1.00 59.41 90 SER A O 1
ATOM 686 N N . GLU A 1 91 ? -1.972 -6.906 -13.763 1.00 66.38 91 GLU A N 1
ATOM 687 C CA . GLU A 1 91 ? -1.528 -5.571 -14.121 1.00 66.38 91 GLU A CA 1
ATOM 688 C C . GLU 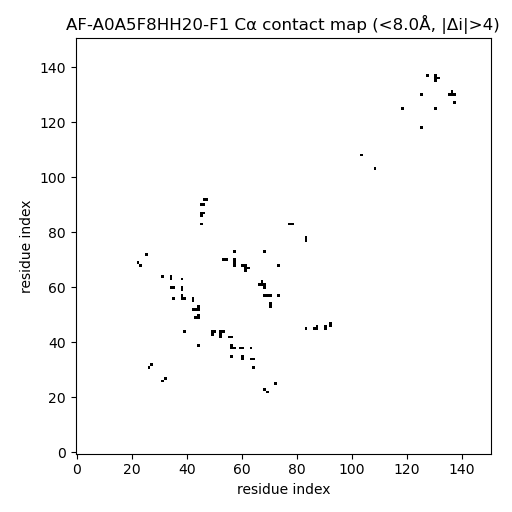A 1 91 ? -0.621 -5.588 -15.351 1.00 66.38 91 GLU A C 1
ATOM 690 O O . GLU A 1 91 ? 0.519 -6.044 -15.337 1.00 66.38 91 GLU A O 1
ATOM 695 N N . ILE A 1 92 ? -1.137 -5.016 -16.434 1.00 59.12 92 ILE A N 1
ATOM 696 C CA . ILE A 1 92 ? -0.392 -4.823 -17.672 1.00 59.12 92 ILE A CA 1
ATOM 697 C C . ILE A 1 92 ? 0.657 -3.736 -17.434 1.00 59.12 92 ILE A C 1
ATOM 699 O O . ILE A 1 92 ? 0.323 -2.562 -17.256 1.00 59.12 92 ILE A O 1
ATOM 703 N N . LEU A 1 93 ? 1.932 -4.118 -17.425 1.00 57.03 93 LEU A N 1
ATOM 704 C CA . LEU A 1 93 ? 3.022 -3.164 -17.261 1.00 57.03 93 LEU A CA 1
ATOM 705 C C . LEU A 1 93 ? 3.111 -2.284 -18.516 1.00 57.03 93 LEU A C 1
ATOM 707 O O . LEU A 1 93 ? 3.251 -2.814 -19.620 1.00 57.03 93 LEU A O 1
ATOM 711 N N . PRO A 1 94 ? 3.034 -0.943 -18.386 1.00 60.75 94 PRO A N 1
ATOM 712 C CA . PRO A 1 94 ? 3.045 -0.042 -19.541 1.00 60.75 94 PRO A CA 1
ATOM 713 C C . PRO A 1 94 ? 4.413 0.010 -20.238 1.00 60.75 94 PRO A C 1
ATOM 715 O O . PRO A 1 94 ? 4.554 0.610 -21.300 1.00 60.75 94 PRO A O 1
ATOM 718 N N . PHE A 1 95 ? 5.422 -0.624 -19.649 1.00 60.66 95 PHE A N 1
ATOM 719 C CA . PHE A 1 95 ? 6.761 -0.787 -20.186 1.00 60.66 95 PHE A CA 1
ATOM 720 C C . PHE A 1 95 ? 7.140 -2.272 -20.158 1.00 60.66 95 PHE A C 1
ATOM 722 O O . PHE A 1 95 ? 6.728 -2.997 -19.250 1.00 60.66 95 PHE A O 1
ATOM 729 N N . PRO A 1 96 ? 7.933 -2.741 -21.134 1.00 59.53 96 PRO A N 1
ATOM 730 C CA . PRO A 1 96 ? 8.358 -4.131 -21.195 1.00 59.53 96 PRO A CA 1
ATOM 731 C C . PRO A 1 96 ? 9.209 -4.487 -19.968 1.00 59.53 96 PRO A C 1
ATOM 733 O O . PRO A 1 96 ? 10.386 -4.141 -19.888 1.00 59.53 96 PRO A O 1
ATOM 736 N N . ASN A 1 97 ? 8.614 -5.207 -19.018 1.00 61.62 97 ASN A N 1
ATOM 737 C CA . ASN A 1 97 ? 9.275 -5.747 -17.829 1.00 61.62 97 ASN A CA 1
ATOM 738 C C . ASN A 1 97 ? 9.981 -7.072 -18.140 1.00 61.62 97 ASN A C 1
ATOM 740 O O . ASN A 1 97 ? 9.748 -8.093 -17.502 1.00 61.62 97 ASN A O 1
ATOM 744 N N . SER A 1 98 ? 10.799 -7.087 -19.191 1.00 68.69 98 SER A N 1
ATOM 745 C CA . SER A 1 98 ? 11.698 -8.213 -19.421 1.00 68.69 98 SER A CA 1
ATOM 746 C C . SER A 1 98 ? 12.767 -8.184 -18.335 1.00 68.69 98 SER A C 1
ATOM 748 O O . SER A 1 98 ? 13.522 -7.209 -18.270 1.00 68.69 98 SER A O 1
ATOM 750 N N . GLU A 1 99 ? 12.849 -9.229 -17.517 1.00 66.94 99 GLU A N 1
ATOM 751 C CA . GLU A 1 99 ? 13.961 -9.405 -16.587 1.00 66.94 99 GLU A CA 1
ATOM 752 C C . GLU A 1 99 ? 15.277 -9.376 -17.374 1.00 66.94 99 GLU A C 1
ATOM 754 O O . GLU A 1 99 ? 15.489 -10.135 -18.323 1.00 66.94 99 GLU A O 1
ATOM 759 N N . LYS A 1 100 ? 16.155 -8.441 -17.020 1.00 74.75 100 LYS A N 1
ATOM 760 C CA . LYS A 1 100 ? 17.497 -8.318 -17.585 1.00 74.75 100 LYS A CA 1
ATOM 761 C C . LYS A 1 100 ? 18.471 -8.314 -16.428 1.00 74.75 100 LYS A C 1
ATOM 763 O O . LYS A 1 100 ? 18.217 -7.671 -15.411 1.00 74.75 100 LYS A O 1
ATOM 768 N N . ASN A 1 101 ? 19.599 -8.996 -16.600 1.00 80.69 101 ASN A N 1
ATOM 769 C CA . ASN A 1 101 ? 20.711 -8.829 -15.678 1.00 80.69 101 ASN A CA 1
ATOM 770 C C . ASN A 1 101 ? 21.060 -7.343 -15.613 1.00 80.69 101 ASN A C 1
ATOM 772 O O . ASN A 1 101 ? 21.219 -6.696 -16.652 1.00 80.69 101 ASN A O 1
ATOM 776 N N . PHE A 1 102 ? 21.141 -6.807 -14.398 1.00 79.62 102 PHE A N 1
ATOM 777 C CA . PHE A 1 102 ? 21.640 -5.461 -14.188 1.00 79.62 102 PHE A CA 1
ATOM 778 C C . PHE A 1 102 ? 23.079 -5.415 -14.703 1.00 79.62 102 PHE A C 1
ATOM 780 O O . PHE A 1 102 ? 23.961 -6.082 -14.165 1.00 79.62 102 PHE A O 1
ATOM 787 N N . ILE A 1 103 ? 23.298 -4.660 -15.775 1.00 79.50 103 ILE A N 1
ATOM 788 C CA . ILE A 1 103 ? 24.632 -4.357 -16.279 1.00 79.50 103 ILE A CA 1
ATOM 789 C C . ILE A 1 103 ? 24.897 -2.923 -15.860 1.00 79.50 103 ILE A C 1
ATOM 791 O O . ILE A 1 103 ? 24.201 -2.010 -16.307 1.00 79.50 103 ILE A O 1
ATOM 795 N N . LEU A 1 104 ? 25.872 -2.741 -14.974 1.00 80.56 104 LEU A N 1
ATOM 796 C CA . LEU A 1 104 ? 26.342 -1.412 -14.620 1.00 80.56 104 LEU A CA 1
ATOM 797 C C . LEU A 1 104 ? 27.005 -0.802 -15.869 1.00 80.56 104 LEU A C 1
ATOM 799 O O . LEU A 1 104 ? 27.927 -1.427 -16.395 1.00 80.56 104 LEU A O 1
ATOM 803 N N . PRO A 1 105 ? 26.543 0.359 -16.368 1.00 84.81 105 PRO A N 1
ATOM 804 C CA . PRO A 1 105 ? 27.151 1.016 -17.520 1.00 84.81 105 PRO A CA 1
ATOM 805 C C . PRO A 1 105 ? 28.658 1.226 -17.332 1.00 84.81 105 PRO A C 1
ATOM 807 O O . PRO A 1 105 ? 29.106 1.643 -16.258 1.00 84.81 105 PRO A O 1
ATOM 810 N N . GLU A 1 106 ? 29.432 0.952 -18.384 1.00 80.94 106 GLU A N 1
ATOM 811 C CA . GLU A 1 106 ? 30.898 1.023 -18.369 1.00 80.94 106 GLU A CA 1
ATOM 812 C C . GLU A 1 106 ? 31.390 2.440 -18.045 1.00 80.94 106 GLU A C 1
ATOM 814 O O . GLU A 1 106 ? 32.451 2.613 -17.459 1.00 80.94 106 GLU A O 1
ATOM 819 N N . GLU A 1 107 ? 30.598 3.466 -18.355 1.00 78.62 107 GLU A N 1
ATOM 820 C CA . GLU A 1 107 ? 30.911 4.865 -18.069 1.00 78.62 107 GLU A CA 1
ATOM 821 C C . GLU A 1 107 ? 31.042 5.123 -16.560 1.00 78.62 107 GLU A C 1
ATOM 823 O O . GLU A 1 107 ? 31.954 5.830 -16.132 1.00 78.62 107 GLU A O 1
ATOM 828 N N . ILE A 1 108 ? 30.181 4.494 -15.750 1.00 77.12 108 ILE A N 1
ATOM 829 C CA . ILE A 1 108 ? 30.210 4.606 -14.283 1.00 77.12 108 ILE A CA 1
ATOM 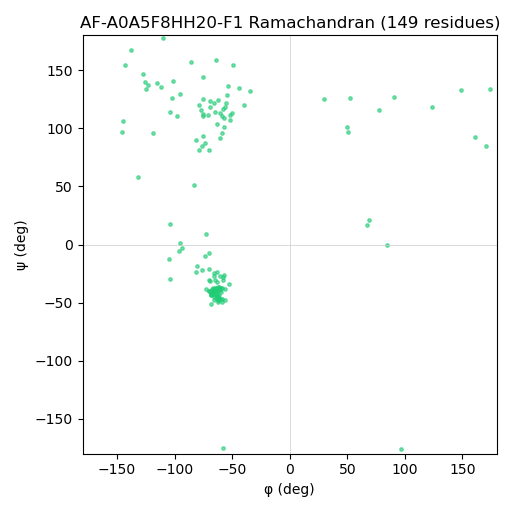830 C C . ILE A 1 108 ? 31.403 3.824 -13.718 1.00 77.12 108 ILE A C 1
ATOM 832 O O . ILE A 1 108 ? 32.069 4.277 -12.785 1.00 77.12 108 ILE A O 1
ATOM 836 N N . ILE A 1 109 ? 31.706 2.664 -14.311 1.00 81.38 109 ILE A N 1
ATOM 837 C CA . ILE A 1 109 ? 32.869 1.843 -13.949 1.00 81.38 109 ILE A CA 1
ATOM 838 C C . ILE A 1 109 ? 34.164 2.622 -14.221 1.00 81.38 109 ILE A C 1
ATOM 840 O O . ILE A 1 109 ? 35.002 2.756 -13.326 1.00 81.38 109 ILE A O 1
ATOM 844 N N . GLN A 1 110 ? 34.297 3.206 -15.412 1.00 77.88 110 GLN A N 1
ATOM 845 C CA . GLN A 1 110 ? 35.483 3.955 -15.825 1.00 77.88 110 GLN A CA 1
ATOM 846 C C . GLN A 1 110 ? 35.687 5.216 -14.996 1.00 77.88 110 GLN A C 1
ATOM 848 O O . GLN A 1 110 ? 36.823 5.523 -14.637 1.00 77.88 110 GLN A O 1
ATOM 853 N N . GLU A 1 111 ? 34.622 5.941 -14.656 1.00 81.12 111 GLU A N 1
ATOM 854 C CA . GLU A 1 111 ? 34.727 7.115 -13.790 1.00 81.12 111 GLU A CA 1
ATOM 855 C C . GLU A 1 111 ? 35.273 6.739 -12.407 1.00 81.12 111 GLU A C 1
ATOM 857 O O . GLU A 1 111 ? 36.239 7.344 -11.936 1.00 81.12 111 GLU A O 1
ATOM 862 N N . HIS A 1 112 ? 34.742 5.680 -11.790 1.00 77.19 112 HIS A N 1
ATOM 863 C CA . HIS A 1 112 ? 35.224 5.200 -10.495 1.00 77.19 112 HIS A CA 1
ATOM 864 C C . HIS A 1 112 ? 36.660 4.662 -10.562 1.00 77.19 112 HIS A C 1
ATOM 866 O O . HIS A 1 112 ? 37.468 4.968 -9.684 1.00 77.19 112 HIS A O 1
ATOM 872 N N . ILE A 1 113 ? 37.020 3.913 -11.609 1.00 82.00 113 ILE A N 1
ATOM 873 C CA . ILE A 1 113 ? 38.393 3.429 -11.812 1.00 82.00 113 ILE A CA 1
ATOM 874 C C . ILE A 1 113 ? 39.359 4.605 -11.984 1.00 82.00 113 ILE A C 1
ATOM 876 O O . ILE A 1 113 ? 40.406 4.636 -11.339 1.00 82.00 113 ILE A O 1
ATOM 880 N N . ASN A 1 114 ? 39.002 5.608 -12.786 1.00 81.19 114 ASN A N 1
ATOM 881 C CA . ASN A 1 114 ? 39.824 6.800 -12.980 1.00 81.19 114 ASN A CA 1
ATOM 882 C C . ASN A 1 114 ? 39.982 7.597 -11.680 1.00 81.19 114 ASN A C 1
ATOM 884 O O . ASN A 1 114 ? 41.080 8.068 -11.386 1.00 81.19 114 ASN A O 1
ATOM 888 N N . LEU A 1 115 ? 38.928 7.715 -10.867 1.00 78.81 115 LEU A N 1
ATOM 889 C CA . LEU A 1 115 ? 39.014 8.326 -9.538 1.00 78.81 115 LEU A CA 1
ATOM 890 C C . LEU A 1 115 ? 39.971 7.556 -8.619 1.00 78.81 115 LEU A C 1
ATOM 892 O O . LEU A 1 115 ? 40.796 8.181 -7.953 1.00 78.81 115 LEU A O 1
ATOM 896 N N . LEU A 1 116 ? 39.920 6.221 -8.618 1.00 77.69 116 LEU A N 1
ATOM 897 C CA . LEU A 1 116 ? 40.827 5.378 -7.832 1.00 77.69 116 LEU A CA 1
ATOM 898 C C . LEU A 1 116 ? 42.285 5.483 -8.310 1.00 77.69 116 LEU A C 1
ATOM 900 O O . LEU A 1 116 ? 43.190 5.616 -7.485 1.00 77.69 116 LEU A O 1
ATOM 904 N N . ILE A 1 117 ? 42.522 5.486 -9.625 1.00 78.06 117 ILE A N 1
ATOM 905 C CA . ILE A 1 117 ? 43.855 5.662 -10.225 1.00 78.06 117 ILE A CA 1
ATOM 906 C C . ILE A 1 117 ? 44.423 7.041 -9.871 1.00 78.06 117 ILE A C 1
ATOM 908 O O . ILE A 1 117 ? 45.549 7.142 -9.381 1.00 78.06 117 ILE A O 1
ATOM 912 N N . ASN A 1 118 ? 43.628 8.100 -10.037 1.00 72.88 118 ASN A N 1
ATOM 913 C CA . ASN A 1 118 ? 44.026 9.463 -9.692 1.00 72.88 118 ASN A CA 1
ATOM 914 C C . ASN A 1 118 ? 44.328 9.605 -8.194 1.00 72.88 118 ASN A C 1
ATOM 916 O O . ASN A 1 118 ? 45.292 10.275 -7.817 1.00 72.88 118 ASN A O 1
ATOM 920 N N . ALA A 1 119 ? 43.545 8.944 -7.339 1.00 70.50 119 ALA A N 1
ATOM 921 C CA . ALA A 1 119 ? 43.771 8.931 -5.900 1.00 70.50 119 ALA A CA 1
ATOM 922 C C . ALA A 1 119 ? 45.054 8.200 -5.498 1.00 70.50 119 ALA A C 1
ATOM 924 O O . ALA A 1 119 ? 45.769 8.657 -4.605 1.00 70.50 119 ALA A O 1
ATOM 925 N N . TYR A 1 120 ? 45.381 7.110 -6.193 1.00 68.94 120 TYR A N 1
ATOM 926 C CA . TYR A 1 120 ? 46.635 6.385 -6.015 1.00 68.94 120 TYR A CA 1
ATOM 927 C C . TYR A 1 120 ? 47.852 7.190 -6.504 1.00 68.94 120 TYR A C 1
ATOM 929 O O . TYR A 1 120 ? 48.888 7.205 -5.841 1.00 68.94 120 TYR A O 1
ATOM 937 N N . GLN A 1 121 ? 47.736 7.901 -7.631 1.00 69.75 121 GLN A N 1
ATOM 938 C CA . GLN A 1 121 ? 48.826 8.713 -8.189 1.00 69.75 121 GLN A CA 1
ATOM 939 C C . GLN A 1 121 ? 49.060 10.043 -7.453 1.00 69.75 121 GLN A C 1
ATOM 941 O O . GLN A 1 121 ? 50.159 10.591 -7.545 1.00 69.75 121 GLN A O 1
ATOM 946 N N . MET A 1 122 ? 48.075 10.574 -6.716 1.00 61.91 122 MET A N 1
ATOM 947 C CA . MET A 1 122 ? 48.160 11.886 -6.053 1.00 61.91 122 MET A CA 1
ATOM 948 C C . MET A 1 122 ? 47.718 11.852 -4.572 1.00 61.91 122 MET A C 1
ATOM 950 O O . MET A 1 122 ? 46.841 12.629 -4.177 1.00 61.91 122 MET A O 1
ATOM 954 N N . PRO A 1 123 ? 48.349 11.039 -3.700 1.00 59.56 123 PRO A N 1
ATOM 955 C CA . PRO A 1 123 ? 47.911 10.881 -2.308 1.00 59.56 123 PRO A CA 1
ATOM 956 C C . PRO A 1 123 ? 47.996 12.180 -1.488 1.00 59.56 123 PRO A C 1
ATOM 958 O O . PRO A 1 123 ? 47.265 12.350 -0.520 1.00 59.56 123 PRO A O 1
ATOM 961 N N . ASN A 1 124 ? 48.849 13.127 -1.896 1.00 61.22 124 ASN A N 1
ATOM 962 C CA . ASN A 1 124 ? 49.100 14.377 -1.169 1.00 61.22 124 ASN A CA 1
ATOM 963 C C . ASN A 1 124 ? 48.232 15.568 -1.624 1.00 61.22 124 ASN A C 1
ATOM 965 O O . ASN A 1 124 ? 48.362 16.653 -1.062 1.00 61.22 124 ASN A O 1
ATOM 969 N N . LYS A 1 125 ? 47.385 15.412 -2.657 1.00 57.88 125 LYS A N 1
ATOM 970 C CA . LYS A 1 125 ? 46.502 16.490 -3.162 1.00 57.88 125 LYS A CA 1
ATOM 971 C C . LYS A 1 125 ? 45.035 16.329 -2.765 1.00 57.88 125 LYS A C 1
ATOM 973 O O . LYS A 1 125 ? 44.260 17.265 -2.948 1.00 57.88 125 LYS A O 1
ATOM 978 N N . LEU A 1 126 ? 44.647 15.166 -2.251 1.00 59.06 126 LEU A N 1
ATOM 979 C CA . LEU A 1 126 ? 43.265 14.856 -1.903 1.00 59.06 126 LEU A CA 1
ATOM 980 C C . LEU A 1 126 ? 43.083 14.981 -0.392 1.00 59.06 126 LEU A C 1
ATOM 982 O O . LEU A 1 126 ? 43.830 14.397 0.389 1.00 59.06 126 LEU A O 1
ATOM 986 N N . GLY A 1 127 ? 42.104 15.786 0.024 1.00 63.12 127 GLY A N 1
ATOM 987 C CA . GLY A 1 127 ? 41.793 15.968 1.439 1.00 63.12 127 GLY A CA 1
ATOM 988 C C . GLY A 1 127 ? 41.303 14.666 2.093 1.00 63.12 127 GLY A C 1
ATOM 989 O O . GLY A 1 127 ? 40.784 13.785 1.404 1.00 63.12 127 GLY A O 1
ATOM 990 N N . PRO A 1 128 ? 41.389 14.545 3.429 1.00 60.91 128 PRO A N 1
ATOM 991 C CA . PRO A 1 128 ? 40.996 13.333 4.156 1.00 60.91 128 PRO A CA 1
ATOM 992 C C . PRO A 1 128 ? 39.532 12.920 3.913 1.00 60.91 128 PRO A C 1
ATOM 994 O O . PRO A 1 128 ? 39.217 11.735 3.959 1.00 60.91 128 PRO A O 1
ATOM 997 N N . GLY A 1 129 ? 38.646 13.869 3.581 1.00 62.53 129 GLY A N 1
ATOM 998 C CA . GLY A 1 129 ? 37.244 13.590 3.249 1.00 62.53 129 GLY A CA 1
ATOM 999 C C . GLY A 1 129 ? 37.035 12.777 1.964 1.00 62.53 129 GLY A C 1
ATOM 1000 O O . GLY A 1 129 ? 36.056 12.043 1.871 1.00 62.53 129 GLY A O 1
ATOM 1001 N N . PHE A 1 130 ? 37.961 12.846 1.001 1.00 70.12 130 PHE A N 1
ATOM 1002 C CA . PHE A 1 130 ? 37.866 12.084 -0.249 1.00 70.12 130 PHE A CA 1
ATOM 1003 C C . PHE A 1 130 ? 38.036 10.576 -0.004 1.00 70.12 130 PHE A C 1
ATOM 1005 O O . PHE A 1 130 ? 37.273 9.764 -0.518 1.00 70.12 130 PHE A O 1
ATOM 1012 N N . PHE A 1 131 ? 38.993 10.205 0.850 1.00 64.25 131 PHE A N 1
ATOM 1013 C CA . PHE A 1 131 ? 39.253 8.811 1.216 1.00 64.25 131 PHE A CA 1
ATOM 1014 C C . PHE A 1 131 ? 38.103 8.209 2.038 1.00 64.25 131 PHE A C 1
ATOM 1016 O O . PHE A 1 131 ? 37.689 7.083 1.771 1.00 64.25 131 PHE A O 1
ATOM 1023 N N . LEU A 1 132 ? 37.505 8.991 2.948 1.00 64.50 132 LEU A N 1
ATOM 1024 C CA . LEU A 1 132 ? 36.322 8.574 3.713 1.00 64.50 132 LEU A CA 1
ATOM 1025 C C . LEU A 1 132 ? 35.098 8.328 2.817 1.00 64.50 132 LEU A C 1
ATOM 1027 O O . LEU A 1 132 ? 34.386 7.349 3.026 1.00 64.50 132 LEU A O 1
ATOM 1031 N N . SER A 1 133 ? 34.879 9.163 1.794 1.00 63.06 133 SER A N 1
ATOM 1032 C CA . SER A 1 133 ? 33.767 8.995 0.844 1.00 63.06 133 SER A CA 1
ATOM 1033 C C . SER A 1 133 ? 33.880 7.726 -0.011 1.00 63.06 133 SER A C 1
ATOM 1035 O O . SER A 1 133 ? 32.866 7.233 -0.493 1.00 63.06 133 SER A O 1
ATOM 1037 N N . LEU A 1 134 ? 35.095 7.201 -0.197 1.00 63.91 134 LEU A N 1
ATOM 1038 C CA . LEU A 1 134 ? 35.366 5.942 -0.900 1.00 63.91 134 LEU A CA 1
ATOM 1039 C C . LEU A 1 134 ? 35.492 4.739 0.054 1.00 63.91 134 LEU A C 1
ATOM 1041 O O . LEU A 1 134 ? 35.777 3.632 -0.395 1.00 63.91 134 LEU A O 1
ATOM 1045 N N . GLY A 1 135 ? 35.317 4.940 1.366 1.00 62.59 135 GLY A N 1
ATOM 1046 C CA . GLY A 1 135 ? 35.508 3.896 2.378 1.00 62.59 135 GLY A CA 1
ATOM 1047 C C . GLY A 1 135 ? 36.963 3.432 2.540 1.00 62.59 135 GLY A C 1
ATOM 1048 O O . GLY A 1 135 ? 37.209 2.369 3.107 1.00 62.59 135 GLY A O 1
ATOM 1049 N N . LEU A 1 136 ? 37.936 4.206 2.050 1.00 61.72 136 LEU A N 1
ATOM 1050 C CA . LEU A 1 136 ? 39.364 3.903 2.134 1.00 61.72 136 LEU A CA 1
ATOM 1051 C C . LEU A 1 136 ? 39.975 4.609 3.352 1.00 61.72 136 LEU A C 1
ATOM 1053 O O . LEU A 1 136 ? 39.818 5.815 3.531 1.00 61.72 136 LEU A O 1
ATOM 1057 N N . ILE A 1 137 ? 40.708 3.878 4.195 1.00 59.75 137 ILE A N 1
ATOM 1058 C CA . ILE A 1 137 ? 41.462 4.485 5.302 1.00 59.75 137 ILE A CA 1
ATOM 1059 C C . ILE A 1 137 ? 42.751 5.084 4.717 1.00 59.75 137 ILE A C 1
ATOM 1061 O O . ILE A 1 137 ? 43.541 4.335 4.133 1.00 59.75 137 ILE A O 1
ATOM 1065 N N . PRO A 1 138 ? 42.998 6.405 4.841 1.00 54.00 138 PRO A N 1
ATOM 1066 C CA . PRO A 1 138 ? 44.210 7.014 4.311 1.00 54.00 138 PRO A CA 1
ATOM 1067 C C . PRO A 1 138 ? 45.441 6.419 5.004 1.00 54.00 138 PRO A C 1
ATOM 1069 O O . PRO A 1 138 ? 45.555 6.430 6.229 1.00 54.00 138 PRO A O 1
ATOM 1072 N N . ASN A 1 139 ? 46.366 5.880 4.208 1.00 52.75 139 ASN A N 1
ATOM 1073 C CA . ASN A 1 139 ? 47.611 5.307 4.703 1.00 52.75 139 ASN A CA 1
ATOM 1074 C C . ASN A 1 139 ? 48.563 6.449 5.093 1.00 52.75 139 ASN A C 1
ATOM 1076 O O . ASN A 1 139 ? 49.276 7.003 4.257 1.00 52.75 139 ASN A O 1
ATOM 1080 N N . THR A 1 140 ? 48.557 6.843 6.364 1.00 58.28 140 THR A N 1
ATOM 1081 C CA . THR A 1 140 ? 49.590 7.713 6.933 1.00 58.28 140 THR A CA 1
ATOM 1082 C C . THR A 1 140 ? 50.860 6.889 7.101 1.00 58.28 140 THR A C 1
ATOM 1084 O O . THR A 1 140 ? 51.092 6.254 8.126 1.00 58.28 140 THR A O 1
ATOM 1087 N N . GLY A 1 141 ? 51.659 6.847 6.036 1.00 57.25 141 GLY A N 1
ATOM 1088 C CA . GLY A 1 141 ? 52.839 6.001 5.937 1.00 57.25 141 GLY A CA 1
ATOM 1089 C C . GLY A 1 141 ? 53.799 6.144 7.118 1.00 57.25 141 GLY A C 1
ATOM 1090 O O . GLY A 1 141 ? 54.545 7.118 7.199 1.00 57.25 141 GLY A O 1
ATOM 1091 N N . ARG A 1 142 ? 53.820 5.117 7.974 1.00 43.06 142 ARG A N 1
ATOM 1092 C CA . ARG A 1 142 ? 55.029 4.491 8.528 1.00 43.06 142 ARG A CA 1
ATOM 1093 C C . ARG A 1 142 ? 54.769 2.993 8.692 1.00 43.06 142 ARG A C 1
ATOM 1095 O O . ARG A 1 142 ? 54.002 2.584 9.549 1.00 43.06 142 ARG A O 1
ATO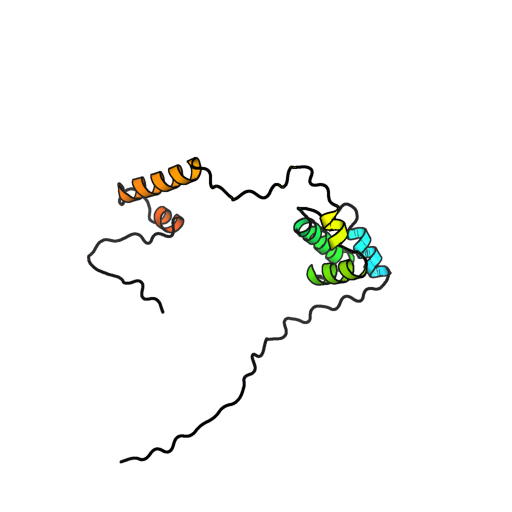M 1102 N N . ASP A 1 143 ? 55.391 2.237 7.797 1.00 50.00 143 ASP A N 1
ATOM 1103 C CA . ASP A 1 143 ? 55.769 0.823 7.846 1.00 50.00 143 ASP A CA 1
ATOM 1104 C C . ASP A 1 143 ? 54.955 -0.204 8.665 1.00 50.00 143 ASP A C 1
ATOM 1106 O O . ASP A 1 143 ? 54.901 -0.186 9.890 1.00 50.00 143 ASP A O 1
ATOM 1110 N N . ARG A 1 144 ? 54.561 -1.248 7.914 1.00 49.50 144 ARG A N 1
ATOM 1111 C CA . ARG A 1 144 ? 54.202 -2.632 8.288 1.00 49.50 144 ARG A CA 1
ATOM 1112 C C . ARG A 1 144 ? 52.822 -2.902 8.907 1.00 49.50 144 ARG A C 1
ATOM 1114 O O . ARG A 1 144 ? 52.563 -2.621 10.065 1.00 49.50 144 ARG A O 1
ATOM 1121 N N . LEU A 1 145 ? 52.050 -3.675 8.130 1.00 50.66 145 LEU A N 1
ATOM 1122 C CA . LEU A 1 145 ? 51.121 -4.731 8.563 1.00 50.66 145 LEU A CA 1
ATOM 1123 C C . LEU A 1 145 ? 50.124 -4.350 9.666 1.00 50.66 145 LEU A C 1
ATOM 1125 O O . LEU A 1 145 ? 50.384 -4.570 10.845 1.00 50.66 145 LEU A O 1
ATOM 1129 N N . LEU A 1 146 ? 48.901 -3.993 9.274 1.00 48.59 146 LEU A N 1
ATOM 1130 C CA . LEU A 1 146 ? 47.739 -4.303 10.103 1.00 48.59 146 LEU A CA 1
ATOM 1131 C C . LEU A 1 146 ? 46.804 -5.218 9.324 1.00 48.59 146 LEU A C 1
ATOM 1133 O O . LEU A 1 146 ? 46.027 -4.812 8.467 1.00 48.59 146 LEU A O 1
ATOM 1137 N N . TYR A 1 147 ? 47.000 -6.499 9.624 1.00 41.53 147 TYR A N 1
ATOM 1138 C CA . TYR A 1 147 ? 46.086 -7.600 9.393 1.00 41.53 147 TYR A CA 1
ATOM 1139 C C . TYR A 1 147 ? 44.627 -7.161 9.549 1.00 41.53 147 TYR A C 1
ATOM 1141 O O . TYR A 1 147 ? 44.247 -6.618 10.588 1.00 41.53 147 TYR A O 1
ATOM 1149 N N . ILE A 1 148 ? 43.794 -7.527 8.574 1.00 48.25 148 ILE A N 1
ATOM 1150 C CA . ILE A 1 148 ? 42.382 -7.803 8.829 1.00 48.25 148 ILE A CA 1
ATOM 1151 C C . ILE A 1 148 ? 42.368 -8.931 9.865 1.00 48.25 148 ILE A C 1
ATOM 1153 O O . ILE A 1 148 ? 42.546 -10.102 9.530 1.00 48.25 148 ILE A O 1
ATOM 1157 N N . LYS A 1 149 ? 42.233 -8.588 11.148 1.00 42.91 149 LYS A N 1
ATOM 1158 C CA . LYS A 1 149 ? 41.872 -9.570 12.162 1.00 42.91 149 LYS A CA 1
ATOM 1159 C C . LYS A 1 149 ? 40.360 -9.716 12.083 1.00 42.91 149 LYS A C 1
ATOM 1161 O O . LYS A 1 149 ? 39.629 -8.971 12.719 1.00 42.91 149 LYS A O 1
ATOM 1166 N N . ASN A 1 150 ? 39.928 -10.651 11.241 1.00 41.09 150 ASN A N 1
ATOM 1167 C CA . ASN A 1 150 ? 38.604 -11.243 11.356 1.00 41.09 150 ASN A CA 1
ATOM 1168 C C . ASN A 1 150 ? 38.491 -11.847 12.759 1.00 41.09 150 ASN A C 1
ATOM 1170 O O . ASN A 1 150 ? 39.164 -12.842 13.048 1.00 41.09 150 ASN A O 1
ATOM 1174 N N . HIS A 1 151 ? 37.691 -11.221 13.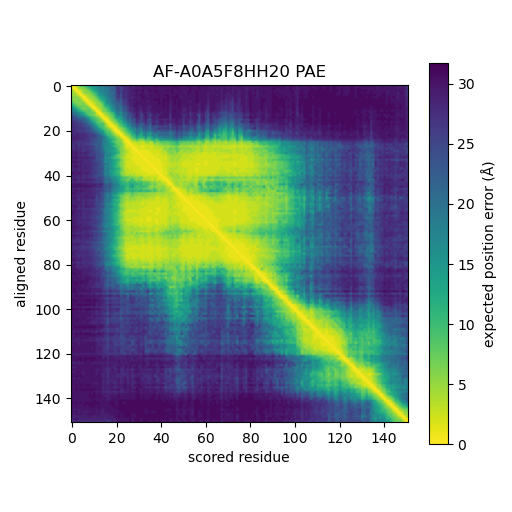618 1.00 41.81 151 HIS A N 1
ATOM 1175 C CA . HIS A 1 151 ? 36.918 -11.911 14.639 1.00 41.81 151 HIS A CA 1
ATOM 1176 C C . HIS A 1 151 ? 35.709 -11.088 15.066 1.00 41.81 151 HIS A C 1
ATOM 1178 O O . HIS A 1 151 ? 35.875 -9.859 15.230 1.00 41.81 151 HIS A O 1
#

InterPro domains:
  IPR012423 Chromatin modification-related protein Eaf7/MRGBP [PF07904] (33-93)
  IPR012423 Chromatin modification-related protein Eaf7/MRGBP [PTHR13581] (22-112)